Protein AF-A0A1D2AJD5-F1 (afdb_monomer)

Mean predicted aligned error: 10.33 Å

InterPro domains:
  IPR002970 Tick histamine-binding protein [PF02098] (37-107)
  IPR012674 Calycin [G3DSA:2.40.128.20] (4-110)
  IPR012674 Calycin 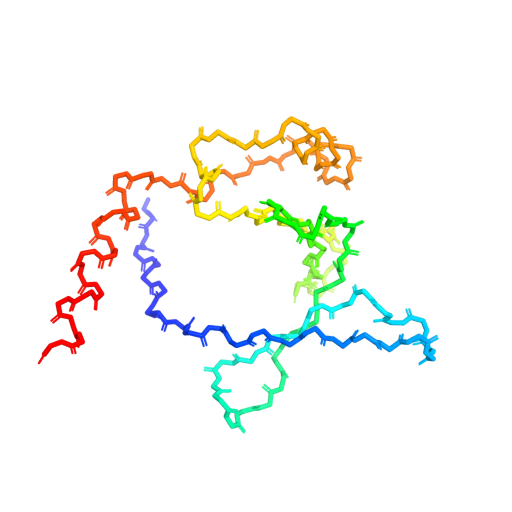[SSF50814] (29-107)

Solvent-accessible surface area (backbone atoms only — not comparable to full-atom values): 7513 Å² total; per-residue (Å²): 136,85,77,82,81,76,78,74,83,68,62,69,45,74,46,77,48,86,36,90,78,71,100,50,50,48,34,40,33,32,15,73,41,99,86,52,67,79,71,48,71,29,44,51,77,43,64,77,85,72,55,38,38,31,32,38,39,70,57,88,59,96,79,74,65,79,59,44,66,45,83,48,63,34,82,96,25,73,92,60,64,58,66,69,58,52,53,52,44,52,73,75,56,52,91,80,79,82,84,81,84,46,70,75,59,51,57,52,51,53,55,50,54,58,64,75,74,111

pLDDT: mean 73.89, std 19.07, range [30.66, 94.69]

Structure (mmCIF, N/CA/C/O backbone):
data_AF-A0A1D2AJD5-F1
#
_entry.id   AF-A0A1D2AJD5-F1
#
loop_
_atom_site.group_PDB
_atom_site.id
_atom_site.type_symbol
_atom_site.label_atom_id
_atom_site.label_alt_id
_atom_site.label_comp_id
_atom_site.label_asym_id
_atom_site.label_entity_id
_atom_site.label_seq_id
_atom_site.pdbx_PDB_ins_code
_atom_site.Cartn_x
_atom_site.Cartn_y
_atom_site.Cartn_z
_atom_site.occupancy
_atom_site.B_iso_or_equiv
_atom_site.auth_seq_id
_atom_site.auth_comp_id
_atom_site.auth_asym_id
_atom_site.auth_atom_id
_atom_site.pdbx_PDB_model_num
ATOM 1 N N . ASP A 1 1 ? 7.959 24.068 9.491 1.00 30.66 1 ASP A N 1
ATOM 2 C CA . ASP A 1 1 ? 7.030 24.559 8.462 1.00 30.66 1 ASP A CA 1
ATOM 3 C C . ASP A 1 1 ? 6.749 23.487 7.430 1.00 30.66 1 ASP A C 1
ATOM 5 O O . ASP A 1 1 ? 7.424 23.401 6.416 1.00 30.66 1 ASP A O 1
ATOM 9 N N . SER A 1 2 ? 5.783 22.617 7.714 1.00 31.61 2 SER A N 1
ATOM 10 C CA . SER A 1 2 ? 5.277 21.620 6.769 1.00 31.61 2 SER A CA 1
ATOM 11 C C . SER A 1 2 ? 4.100 22.233 6.013 1.00 31.61 2 SER A C 1
ATOM 13 O O . SER A 1 2 ? 2.942 22.153 6.424 1.00 31.61 2 SER A O 1
ATOM 15 N N . GLN A 1 3 ? 4.428 22.935 4.932 1.00 34.59 3 GLN A N 1
ATOM 16 C CA . GLN A 1 3 ? 3.466 23.459 3.972 1.00 34.59 3 GLN A CA 1
ATOM 17 C C . GLN A 1 3 ? 2.642 22.299 3.395 1.00 34.59 3 GLN A C 1
ATOM 19 O O . GLN A 1 3 ? 3.158 21.493 2.636 1.00 34.59 3 GLN A O 1
ATOM 24 N N . HIS A 1 4 ? 1.383 22.200 3.825 1.00 35.25 4 HIS A N 1
ATOM 25 C CA . HIS A 1 4 ? 0.204 21.807 3.047 1.00 35.25 4 HIS A CA 1
ATOM 26 C C . HIS A 1 4 ? 0.496 21.061 1.727 1.00 35.25 4 HIS A C 1
ATOM 28 O O . HIS A 1 4 ? 0.283 21.601 0.644 1.00 35.25 4 HIS A O 1
ATOM 34 N N . HIS A 1 5 ? 0.929 19.803 1.804 1.00 33.44 5 HIS A N 1
ATOM 35 C CA . HIS A 1 5 ? 0.721 18.862 0.707 1.00 33.44 5 HIS A CA 1
ATOM 36 C C . HIS A 1 5 ? -0.708 18.341 0.825 1.00 33.44 5 HIS A C 1
ATOM 38 O O . HIS A 1 5 ? -0.977 17.346 1.489 1.00 33.44 5 HIS A O 1
ATOM 44 N N . ILE A 1 6 ? -1.635 19.102 0.248 1.00 32.75 6 ILE A N 1
ATOM 45 C CA . ILE A 1 6 ? -2.943 18.587 -0.138 1.00 32.75 6 ILE A CA 1
ATOM 46 C C . ILE A 1 6 ? -2.682 17.852 -1.454 1.00 32.75 6 ILE A C 1
ATOM 48 O O . ILE A 1 6 ? -2.522 18.494 -2.490 1.00 32.75 6 ILE A O 1
ATOM 52 N N . GLU A 1 7 ? -2.562 16.525 -1.416 1.00 38.38 7 GLU A N 1
ATOM 53 C CA . GLU A 1 7 ? -2.743 15.730 -2.631 1.00 38.38 7 GLU A CA 1
ATOM 54 C C . GLU A 1 7 ? -4.236 15.797 -2.963 1.00 38.38 7 GLU A C 1
ATOM 56 O O . GLU A 1 7 ? -5.048 15.065 -2.401 1.00 38.38 7 GLU A O 1
ATOM 61 N N . GLU A 1 8 ? -4.625 16.750 -3.816 1.00 37.56 8 GLU A N 1
ATOM 62 C CA . GLU A 1 8 ? -5.957 16.749 -4.421 1.00 37.56 8 GLU A CA 1
ATOM 63 C C . GLU A 1 8 ? -6.181 15.367 -5.037 1.00 37.56 8 GLU A C 1
ATOM 65 O O . GLU A 1 8 ? -5.380 14.924 -5.861 1.00 37.56 8 GLU A O 1
ATOM 70 N N . GLY A 1 9 ? -7.220 14.673 -4.562 1.00 40.75 9 GLY A N 1
ATOM 71 C CA . GLY A 1 9 ? -7.437 13.238 -4.731 1.00 40.75 9 GLY A CA 1
ATOM 72 C C . GLY A 1 9 ? -7.255 12.742 -6.162 1.00 40.75 9 GLY A C 1
ATOM 73 O O . GLY A 1 9 ? -8.205 12.649 -6.940 1.00 40.75 9 GLY A O 1
ATOM 74 N N . LEU A 1 10 ? -6.027 12.355 -6.497 1.00 49.69 10 LEU A N 1
ATOM 75 C CA . LEU A 1 10 ? -5.732 11.578 -7.682 1.00 49.69 10 LEU A CA 1
ATOM 76 C C . LEU A 1 10 ? -6.330 10.197 -7.444 1.00 49.69 10 LEU A C 1
ATOM 78 O O . LEU A 1 10 ? -5.769 9.368 -6.730 1.00 49.69 10 LEU A O 1
ATOM 82 N N . VAL A 1 11 ? -7.489 9.936 -8.049 1.00 55.50 11 VAL A N 1
ATOM 83 C CA . VAL A 1 11 ? -8.004 8.572 -8.160 1.00 55.50 11 VAL A CA 1
ATOM 84 C C . VAL A 1 11 ? -7.005 7.784 -9.007 1.00 55.50 11 VAL A C 1
ATOM 86 O O . VAL A 1 11 ? -7.024 7.833 -10.237 1.00 55.50 11 VAL A O 1
ATOM 89 N N . GLY A 1 12 ? -6.097 7.079 -8.336 1.00 61.91 12 GLY A N 1
ATOM 90 C CA . GLY A 1 12 ? -5.170 6.154 -8.964 1.00 61.91 12 GLY A CA 1
ATOM 91 C C . GLY A 1 12 ? -5.924 4.921 -9.446 1.00 61.91 12 GLY A C 1
ATOM 92 O O . GLY A 1 12 ? -6.542 4.206 -8.659 1.00 61.91 12 GLY A O 1
ATOM 93 N N . TYR A 1 13 ? -5.881 4.650 -10.747 1.00 64.75 13 TYR A N 1
ATOM 94 C CA . TYR A 1 13 ? -6.416 3.408 -11.297 1.00 64.75 13 TYR A CA 1
ATOM 95 C C . TYR A 1 13 ? -5.303 2.373 -11.355 1.00 64.75 13 TYR A C 1
ATOM 97 O O . TYR A 1 13 ? -4.294 2.582 -12.029 1.00 64.75 13 TYR A O 1
ATOM 105 N N . PHE A 1 14 ? -5.518 1.240 -10.697 1.00 69.19 14 PHE A N 1
ATOM 106 C CA . PHE A 1 14 ? -4.572 0.133 -10.665 1.00 69.19 14 PHE A CA 1
ATOM 107 C C . PHE A 1 14 ? -5.010 -0.962 -11.635 1.00 69.19 14 PHE A C 1
ATOM 109 O O . PHE A 1 14 ? -6.189 -1.317 -11.700 1.00 69.19 14 PHE A O 1
ATOM 116 N N . LYS A 1 15 ? -4.059 -1.537 -12.373 1.00 67.62 15 LYS A N 1
ATOM 117 C CA . LYS A 1 15 ? -4.269 -2.793 -13.097 1.00 67.62 15 LYS A CA 1
ATOM 118 C C . LYS A 1 15 ? -3.179 -3.785 -12.738 1.00 67.62 15 LYS A C 1
ATOM 120 O O . LYS A 1 15 ? -1.990 -3.490 -12.844 1.00 67.62 15 LYS A O 1
ATOM 125 N N . VAL A 1 16 ? -3.623 -4.972 -12.340 1.00 62.56 16 VAL A N 1
ATOM 126 C CA . VAL A 1 16 ? -2.780 -6.152 -12.164 1.00 62.56 16 VAL A CA 1
ATOM 127 C C . VAL A 1 16 ? -2.710 -6.857 -13.515 1.00 62.56 16 VAL A C 1
ATOM 129 O O . VAL A 1 16 ? -3.750 -7.212 -14.076 1.00 62.56 16 VAL A O 1
ATOM 132 N N . TYR A 1 17 ? -1.510 -7.069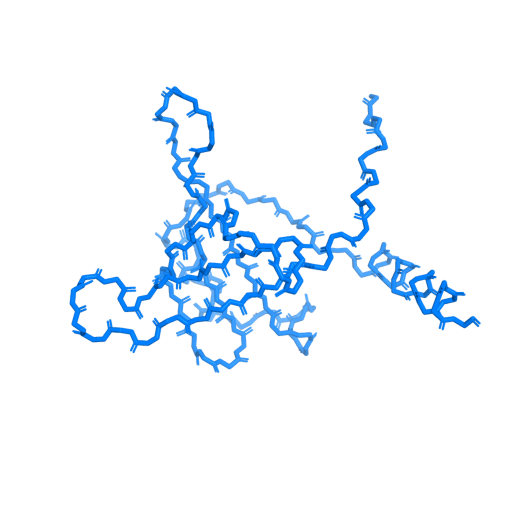 -14.048 1.00 59.09 17 TYR A N 1
ATOM 133 C CA . TYR A 1 17 ? -1.324 -7.983 -15.174 1.00 59.09 17 TYR A CA 1
ATOM 134 C C . TYR A 1 17 ? -0.907 -9.344 -14.625 1.00 59.09 17 TYR A C 1
ATOM 136 O O . TYR A 1 17 ? 0.173 -9.486 -14.063 1.00 59.09 17 TYR A O 1
ATOM 144 N N . ASN A 1 18 ? -1.764 -10.350 -14.793 1.00 49.34 18 ASN A N 1
ATOM 145 C CA . ASN A 1 18 ? -1.414 -11.741 -14.517 1.00 49.34 18 ASN A CA 1
ATOM 146 C C . ASN A 1 18 ? -0.729 -12.329 -15.760 1.00 49.34 18 ASN A C 1
ATOM 148 O O . ASN A 1 18 ? -1.340 -13.100 -16.496 1.00 49.34 18 ASN A O 1
ATOM 152 N N . ASN A 1 19 ? 0.482 -11.861 -16.076 1.00 50.38 19 ASN A N 1
ATOM 153 C CA . ASN A 1 19 ? 1.219 -12.350 -17.239 1.00 50.38 19 ASN A CA 1
ATOM 154 C C . ASN A 1 19 ? 2.234 -13.406 -16.789 1.00 50.38 19 ASN A C 1
ATOM 156 O O . ASN A 1 19 ? 3.279 -13.085 -16.226 1.00 50.38 19 ASN A O 1
ATOM 160 N N . THR A 1 20 ? 1.913 -14.680 -17.020 1.00 47.47 20 THR A N 1
ATOM 161 C CA . THR A 1 20 ? 2.821 -15.817 -16.787 1.00 47.47 20 THR A CA 1
ATOM 162 C C . THR A 1 20 ? 3.896 -15.951 -17.868 1.00 47.47 20 THR A C 1
ATOM 164 O O . THR A 1 20 ? 4.852 -16.701 -17.690 1.00 47.47 20 THR A O 1
ATOM 167 N N . GLU A 1 21 ? 3.785 -15.210 -18.971 1.00 45.78 21 GLU A N 1
ATOM 168 C CA . GLU A 1 21 ? 4.777 -15.187 -20.044 1.00 45.78 21 GLU A CA 1
ATOM 169 C C . GLU A 1 21 ? 5.591 -13.888 -19.976 1.00 45.78 21 GLU A C 1
ATOM 171 O O . GLU A 1 21 ? 5.111 -12.805 -20.304 1.00 45.78 21 GLU A O 1
ATOM 176 N N . GLY A 1 22 ? 6.840 -14.006 -19.516 1.00 43.22 22 GLY A N 1
ATOM 177 C CA . GLY A 1 22 ? 7.822 -12.919 -19.523 1.00 43.22 22 GLY A CA 1
ATOM 178 C C . GLY A 1 22 ? 7.955 -12.175 -18.194 1.00 43.22 22 GLY A C 1
ATOM 179 O O . GLY A 1 22 ? 7.554 -11.022 -18.095 1.00 43.22 22 GLY A O 1
ATOM 180 N N . GLY A 1 23 ? 8.531 -12.829 -17.177 1.00 45.72 23 GLY A N 1
ATOM 181 C CA . GLY A 1 23 ? 9.244 -12.227 -16.029 1.00 45.72 23 GLY A CA 1
ATOM 182 C C . GLY A 1 23 ? 8.547 -11.169 -15.149 1.00 45.72 23 GLY A C 1
ATOM 183 O O . GLY A 1 23 ? 9.167 -10.695 -14.204 1.00 45.72 23 GLY A O 1
ATOM 184 N N . SER A 1 24 ? 7.296 -10.794 -15.428 1.00 53.66 24 SER A N 1
ATOM 185 C CA . SER A 1 24 ? 6.618 -9.585 -14.924 1.00 53.66 24 SER A CA 1
ATOM 186 C C . SER A 1 24 ? 5.269 -9.865 -14.247 1.00 53.66 24 SER A C 1
ATOM 188 O O . SER A 1 24 ? 4.501 -8.942 -13.983 1.00 53.66 24 SER A O 1
ATOM 190 N N . GLY A 1 25 ? 4.979 -11.128 -13.911 1.00 56.59 25 GLY A N 1
ATOM 191 C CA . GLY A 1 25 ? 3.686 -11.588 -13.373 1.00 56.59 25 GLY A CA 1
ATOM 192 C C . GLY A 1 25 ? 3.255 -11.013 -12.014 1.00 56.59 25 GLY A C 1
ATOM 193 O O . GLY A 1 25 ? 2.210 -11.393 -11.497 1.00 56.59 25 GLY A O 1
ATOM 194 N N . HIS A 1 26 ? 4.023 -10.091 -11.433 1.00 75.56 26 HIS A N 1
ATOM 195 C CA . HIS A 1 26 ? 3.787 -9.512 -10.112 1.00 75.56 26 HIS A CA 1
ATOM 196 C C . HIS A 1 26 ? 4.085 -8.005 -10.118 1.00 75.56 26 HIS A C 1
ATOM 198 O O . HIS A 1 26 ? 4.888 -7.518 -9.331 1.00 75.56 26 HIS A O 1
ATOM 204 N N . THR A 1 27 ? 3.499 -7.240 -11.042 1.00 80.81 27 THR A N 1
ATOM 205 C CA . THR A 1 27 ? 3.655 -5.774 -11.090 1.00 80.81 27 THR A CA 1
ATOM 206 C C . THR A 1 27 ? 2.297 -5.082 -11.157 1.00 80.81 27 THR A C 1
ATOM 208 O O . THR A 1 27 ? 1.449 -5.424 -11.985 1.00 80.81 27 THR A O 1
ATOM 211 N N . LEU A 1 28 ? 2.091 -4.100 -10.278 1.00 81.50 28 LEU A N 1
ATOM 212 C CA . LEU A 1 28 ? 0.958 -3.182 -10.335 1.00 81.50 28 LEU A CA 1
ATOM 213 C C . LEU A 1 28 ? 1.312 -1.986 -11.205 1.00 81.50 28 LEU A C 1
ATOM 215 O O . LEU A 1 28 ? 2.345 -1.356 -11.002 1.00 81.50 28 LEU A O 1
ATOM 219 N N . TYR A 1 29 ? 0.427 -1.638 -12.131 1.00 80.56 29 TYR A N 1
ATOM 220 C CA . TYR A 1 29 ? 0.566 -0.423 -12.925 1.00 80.56 29 TYR A CA 1
ATOM 221 C C . TYR A 1 29 ? -0.494 0.584 -12.513 1.00 80.56 29 TYR A C 1
ATOM 223 O O . TYR A 1 29 ? -1.666 0.220 -12.373 1.00 80.56 29 TYR A O 1
ATOM 231 N N . THR A 1 30 ? -0.088 1.839 -12.343 1.00 77.81 30 THR A N 1
ATOM 232 C CA . THR A 1 30 ? -0.990 2.943 -12.001 1.00 77.81 30 THR A CA 1
ATOM 233 C C . THR A 1 30 ? -1.200 3.866 -13.183 1.00 77.81 30 THR A C 1
ATOM 235 O O . THR A 1 30 ? -0.332 3.999 -14.043 1.00 77.81 30 THR A O 1
ATOM 238 N N . LYS A 1 31 ? -2.351 4.527 -13.227 1.00 73.44 31 LYS A N 1
ATOM 239 C CA . LYS A 1 31 ? -2.605 5.680 -14.094 1.00 73.44 31 LYS A CA 1
ATOM 240 C C . LYS A 1 31 ? -3.466 6.698 -13.355 1.00 73.44 31 LYS A C 1
ATOM 242 O O . LYS A 1 31 ? -4.300 6.315 -12.535 1.00 73.44 31 LYS A O 1
ATOM 247 N N . SER A 1 32 ? -3.281 7.974 -13.668 1.00 67.31 32 SER A N 1
ATOM 248 C CA . SER A 1 32 ? -4.009 9.092 -13.051 1.00 67.31 32 SER A CA 1
ATOM 249 C C . SER A 1 32 ? -5.411 9.327 -13.629 1.00 67.31 32 SER A C 1
ATOM 251 O O . SER A 1 32 ? -6.178 10.113 -13.081 1.00 67.31 32 SER A O 1
ATOM 253 N N . SER A 1 33 ? -5.783 8.658 -14.727 1.00 68.31 33 SER A N 1
ATOM 254 C CA . SER A 1 33 ? -7.125 8.755 -15.318 1.00 68.31 33 SER A CA 1
ATOM 255 C C . SER A 1 33 ? -7.557 7.455 -16.005 1.00 68.31 33 SER A C 1
ATOM 257 O O . SER A 1 33 ? -6.726 6.629 -16.383 1.00 68.31 33 SER A O 1
ATOM 259 N N . LYS A 1 34 ? -8.870 7.246 -16.200 1.00 67.69 34 LYS A N 1
ATOM 260 C CA . LYS A 1 34 ? -9.400 6.025 -16.849 1.00 67.69 34 LYS A CA 1
ATOM 261 C C . LYS A 1 34 ? -8.874 5.821 -18.268 1.00 67.69 34 LYS A C 1
ATOM 263 O O . LYS A 1 34 ? -8.707 4.676 -1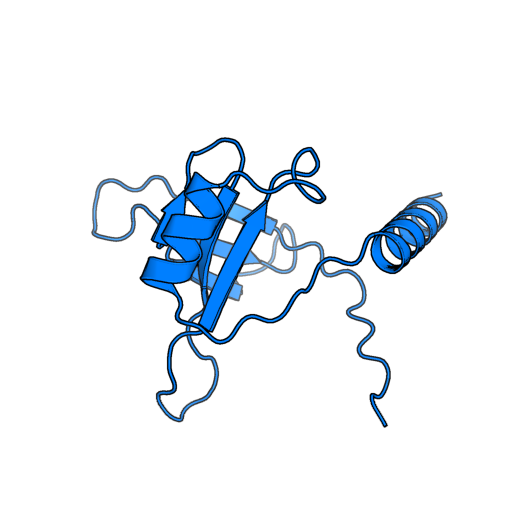8.682 1.00 67.69 34 LYS A O 1
ATOM 268 N N . GLU A 1 35 ? -8.586 6.895 -18.983 1.00 76.56 35 GLU A N 1
ATOM 269 C CA . GLU A 1 35 ? -8.181 6.868 -20.395 1.00 76.56 35 GLU A CA 1
ATOM 270 C C . GLU A 1 35 ? -6.713 7.278 -20.594 1.00 76.56 35 GLU A C 1
ATOM 272 O O . GLU A 1 35 ? -6.205 7.243 -21.710 1.00 76.56 35 GLU A O 1
ATOM 277 N N . GLY A 1 36 ? -6.013 7.643 -19.514 1.00 70.25 36 GLY A N 1
ATOM 278 C CA . GLY A 1 36 ? -4.633 8.116 -19.553 1.00 70.25 36 GLY A CA 1
ATOM 279 C C . GLY A 1 36 ? -3.582 7.005 -19.661 1.00 70.25 36 GLY A C 1
ATOM 280 O O . GLY A 1 36 ? -3.883 5.823 -19.446 1.00 70.25 36 GLY A O 1
ATOM 281 N N . PRO A 1 37 ? -2.328 7.381 -19.976 1.00 74.00 37 PRO A N 1
ATOM 282 C CA . PRO A 1 37 ? -1.210 6.447 -20.044 1.00 74.00 37 PRO A CA 1
ATOM 283 C C . PRO A 1 37 ? -0.842 5.900 -18.656 1.00 74.00 37 PRO A C 1
ATOM 285 O O . PRO A 1 37 ? -1.046 6.561 -17.636 1.00 74.00 37 PRO A O 1
ATOM 288 N N . TRP A 1 38 ? -0.256 4.699 -18.620 1.00 72.62 38 TRP A N 1
ATOM 289 C CA . TRP A 1 38 ? 0.324 4.139 -17.395 1.00 72.62 38 TRP A CA 1
ATOM 290 C C . TRP A 1 38 ? 1.457 5.037 -16.896 1.00 72.62 38 TRP A C 1
ATOM 292 O O . TRP A 1 38 ? 2.357 5.390 -17.654 1.00 72.62 38 TRP A O 1
ATOM 302 N N . SER A 1 39 ? 1.374 5.424 -15.629 1.00 69.81 39 SER A N 1
ATOM 303 C CA . SER A 1 39 ? 2.219 6.434 -14.999 1.00 69.81 39 SER A CA 1
ATOM 304 C C . SER A 1 39 ? 3.372 5.815 -14.208 1.00 69.81 39 SER A C 1
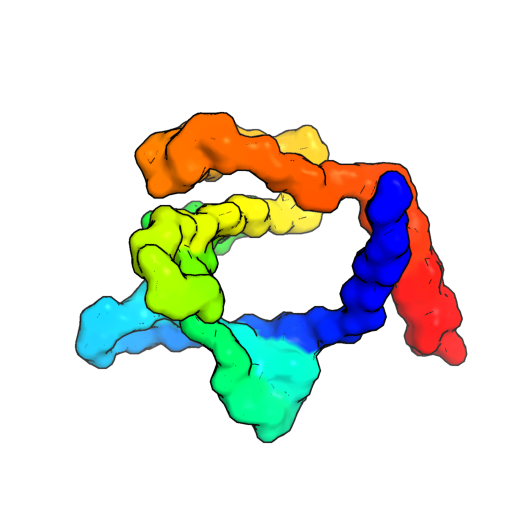ATOM 306 O O . SER A 1 39 ? 4.461 6.376 -14.202 1.00 69.81 39 SER A O 1
ATOM 308 N N . ALA A 1 40 ? 3.164 4.659 -13.571 1.00 76.00 40 ALA A N 1
ATOM 309 C CA . ALA A 1 40 ? 4.209 3.976 -12.811 1.00 76.00 40 ALA A CA 1
ATOM 310 C C . ALA A 1 40 ? 3.984 2.459 -12.736 1.00 76.00 40 ALA A C 1
ATOM 312 O O . ALA A 1 40 ? 2.857 1.974 -12.870 1.00 76.00 40 ALA A O 1
ATOM 313 N N . ALA A 1 41 ? 5.079 1.726 -12.526 1.00 80.56 41 ALA A N 1
ATOM 314 C CA . ALA A 1 41 ? 5.115 0.281 -12.344 1.00 80.56 41 ALA A CA 1
ATOM 315 C C . ALA A 1 41 ? 5.683 -0.045 -10.954 1.00 80.56 41 ALA A C 1
ATOM 317 O O . ALA A 1 41 ? 6.792 0.368 -10.624 1.00 80.56 41 ALA A O 1
ATOM 318 N N . TYR A 1 42 ? 4.929 -0.801 -10.161 1.00 84.00 42 TYR A N 1
ATOM 319 C CA . TYR A 1 42 ? 5.257 -1.165 -8.785 1.00 84.00 42 TYR A CA 1
ATOM 320 C C . TYR A 1 42 ? 5.386 -2.684 -8.673 1.00 84.00 42 TYR A C 1
ATOM 322 O O . TYR A 1 42 ? 4.370 -3.391 -8.694 1.00 84.00 42 TYR A O 1
ATOM 330 N N . PRO A 1 43 ? 6.611 -3.222 -8.577 1.00 86.00 43 PRO A N 1
ATOM 331 C CA . PRO A 1 43 ? 6.806 -4.639 -8.318 1.00 86.00 43 PRO A CA 1
ATOM 332 C C . PRO A 1 43 ? 6.170 -5.046 -6.985 1.00 86.00 43 PRO A C 1
ATOM 334 O O . PRO A 1 43 ? 6.417 -4.434 -5.946 1.00 86.00 43 PRO A O 1
ATOM 337 N N . VAL A 1 44 ? 5.366 -6.102 -7.007 1.00 87.69 44 VAL A N 1
ATOM 338 C CA . VAL A 1 44 ? 4.776 -6.716 -5.820 1.00 87.69 44 VAL A CA 1
ATOM 339 C C . VAL A 1 44 ? 5.829 -7.613 -5.185 1.00 87.69 44 VAL A C 1
ATOM 341 O O . VAL A 1 44 ? 6.244 -8.612 -5.769 1.00 87.69 44 VAL A O 1
ATOM 344 N N . ALA A 1 45 ? 6.263 -7.252 -3.982 1.00 89.06 45 ALA A N 1
ATOM 345 C CA . ALA A 1 45 ? 7.185 -8.059 -3.196 1.00 89.06 45 ALA A CA 1
ATOM 346 C C . ALA A 1 45 ? 6.455 -9.201 -2.473 1.00 89.06 45 ALA A C 1
ATOM 348 O O . ALA A 1 45 ? 6.998 -10.293 -2.334 1.00 89.06 45 ALA A O 1
ATOM 349 N N . PHE A 1 46 ? 5.221 -8.949 -2.023 1.00 91.19 46 PHE A N 1
ATOM 350 C CA . PHE A 1 46 ? 4.371 -9.938 -1.366 1.00 91.19 46 PHE A CA 1
ATOM 351 C C . PHE A 1 46 ? 2.899 -9.515 -1.411 1.00 91.19 46 PHE A C 1
ATOM 353 O O . PHE A 1 46 ? 2.585 -8.328 -1.355 1.00 91.19 46 PHE A O 1
ATOM 360 N N . SER A 1 47 ? 1.988 -10.482 -1.458 1.00 91.06 47 SER A N 1
ATOM 361 C CA . SER A 1 47 ? 0.577 -10.281 -1.133 1.00 91.06 47 SER A CA 1
ATOM 362 C C . SER A 1 47 ? -0.003 -11.582 -0.596 1.00 91.06 47 SER A C 1
ATOM 364 O O . SER A 1 47 ? 0.343 -12.663 -1.073 1.00 91.06 47 SER A O 1
ATOM 366 N N . ASP A 1 48 ? -0.915 -11.472 0.365 1.00 89.81 48 ASP A N 1
ATOM 367 C CA . ASP A 1 48 ? -1.760 -12.589 0.795 1.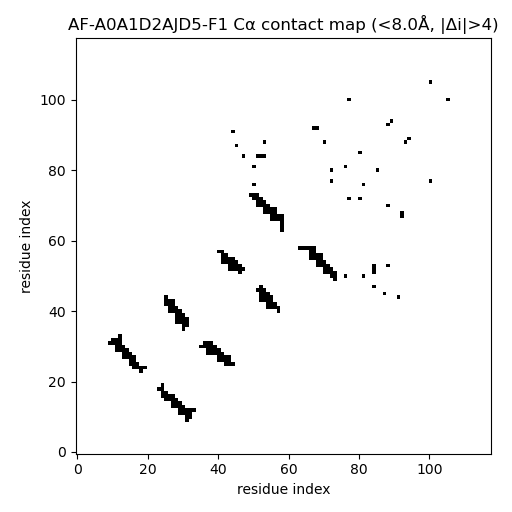00 89.81 48 ASP A CA 1
ATOM 368 C C . ASP A 1 48 ? -3.061 -12.685 -0.029 1.00 89.81 48 ASP A C 1
ATOM 370 O O . ASP A 1 48 ? -3.928 -13.504 0.272 1.00 89.81 48 ASP A O 1
ATOM 374 N N . TYR A 1 49 ? -3.205 -11.830 -1.051 1.00 87.19 49 TYR A N 1
ATOM 375 C CA . TYR A 1 49 ? -4.369 -11.695 -1.929 1.00 87.19 49 TYR A CA 1
ATOM 376 C C . TYR A 1 49 ? -5.688 -11.378 -1.211 1.00 87.19 49 TYR A C 1
ATOM 378 O O . TYR A 1 49 ? -6.760 -11.523 -1.803 1.00 87.19 49 TYR A O 1
ATOM 386 N N . LYS A 1 50 ? -5.632 -10.948 0.054 1.00 88.81 50 LYS A N 1
ATOM 387 C CA . LYS A 1 50 ? -6.825 -10.721 0.873 1.00 88.81 50 LYS A CA 1
ATOM 388 C C . LYS A 1 50 ? -6.727 -9.468 1.729 1.00 88.81 50 LYS A C 1
ATOM 390 O O . LYS A 1 50 ? -7.613 -8.623 1.655 1.00 88.81 50 LYS A O 1
ATOM 395 N N . SER A 1 51 ? -5.701 -9.374 2.564 1.00 91.00 51 SER A N 1
ATOM 396 C CA . SER A 1 51 ? -5.585 -8.346 3.594 1.00 91.00 51 SER A CA 1
ATOM 397 C C . SER A 1 51 ? -4.465 -7.346 3.342 1.00 91.00 51 SER A C 1
ATOM 399 O O . SER A 1 51 ? -4.567 -6.223 3.835 1.00 91.00 51 SER A O 1
ATOM 401 N N . CYS A 1 52 ? -3.432 -7.699 2.567 1.00 93.56 52 CYS A N 1
ATOM 402 C CA . CYS A 1 52 ? -2.316 -6.794 2.310 1.00 93.56 52 CYS A CA 1
ATOM 403 C C . CYS A 1 52 ? -1.583 -7.018 0.978 1.00 93.56 52 CYS A C 1
ATOM 405 O O . CYS A 1 52 ? -1.594 -8.097 0.374 1.00 93.56 52 CYS A O 1
ATOM 407 N N . VAL A 1 53 ? -0.870 -5.977 0.548 1.00 92.62 53 VAL A N 1
ATOM 408 C CA . VAL A 1 53 ? 0.139 -6.037 -0.513 1.00 92.62 53 VAL A CA 1
ATOM 409 C C . VAL A 1 53 ? 1.349 -5.187 -0.129 1.00 92.62 53 VAL A C 1
ATOM 411 O O . VAL A 1 53 ? 1.208 -4.076 0.379 1.00 92.62 53 VAL A O 1
ATOM 414 N N . ILE A 1 54 ? 2.543 -5.722 -0.373 1.00 92.12 54 ILE A N 1
ATOM 415 C CA . ILE A 1 54 ? 3.820 -5.035 -0.203 1.00 92.12 54 ILE A CA 1
ATOM 416 C C . ILE A 1 54 ? 4.374 -4.730 -1.588 1.00 92.12 54 ILE A C 1
ATOM 418 O O . ILE A 1 54 ? 4.591 -5.636 -2.398 1.00 92.12 54 ILE A O 1
ATOM 422 N N . LEU A 1 55 ? 4.614 -3.451 -1.850 1.00 90.38 55 LEU A N 1
ATOM 423 C CA . LEU A 1 55 ? 5.117 -2.942 -3.118 1.00 90.38 55 LEU A CA 1
ATOM 424 C C . LEU A 1 55 ? 6.537 -2.423 -2.952 1.00 90.38 55 LEU A C 1
ATOM 426 O O . LEU A 1 55 ? 6.849 -1.751 -1.969 1.00 90.38 55 LEU A O 1
ATOM 430 N N . ARG A 1 56 ? 7.378 -2.688 -3.950 1.00 87.31 56 ARG A N 1
ATOM 431 C CA . ARG A 1 56 ? 8.599 -1.920 -4.180 1.00 87.31 56 ARG A CA 1
ATOM 432 C C . ARG A 1 56 ? 8.207 -0.659 -4.936 1.00 87.31 56 ARG A C 1
ATOM 434 O O . ARG A 1 56 ? 7.578 -0.731 -5.992 1.00 87.31 56 ARG A O 1
ATOM 441 N N . VAL A 1 57 ? 8.579 0.484 -4.390 1.00 84.00 57 VAL A N 1
ATOM 442 C CA . VAL A 1 57 ? 8.476 1.776 -5.052 1.00 84.00 57 VAL A CA 1
ATOM 443 C C . VAL A 1 57 ? 9.846 2.047 -5.661 1.00 84.00 57 VAL A C 1
ATOM 445 O O . VAL A 1 57 ? 10.805 2.236 -4.908 1.00 84.00 57 VAL A O 1
ATOM 448 N N . PRO A 1 58 ? 9.981 1.979 -6.997 1.00 74.19 58 PRO A N 1
ATOM 449 C CA . PRO A 1 58 ? 11.236 2.341 -7.629 1.00 74.19 58 PRO A CA 1
ATOM 450 C C . PRO A 1 58 ? 11.561 3.790 -7.276 1.00 74.19 58 PRO A C 1
ATOM 452 O O . PRO A 1 58 ? 10.673 4.645 -7.275 1.00 74.19 58 PRO A O 1
ATOM 455 N N . ASP A 1 59 ? 12.820 4.039 -6.938 1.00 64.31 59 ASP A N 1
ATOM 456 C CA . ASP A 1 59 ? 13.277 5.389 -6.644 1.00 64.31 59 ASP A CA 1
ATOM 457 C C . ASP A 1 59 ? 13.124 6.255 -7.908 1.00 64.31 59 ASP A C 1
ATOM 459 O O . ASP A 1 59 ? 13.590 5.883 -8.989 1.00 64.31 59 ASP A O 1
ATOM 463 N N . PHE A 1 60 ? 12.408 7.376 -7.798 1.00 53.31 60 PHE A N 1
ATOM 464 C CA . PHE A 1 60 ? 12.280 8.341 -8.897 1.00 53.31 60 PHE A CA 1
ATOM 465 C C . PHE A 1 60 ? 13.458 9.322 -8.918 1.00 53.31 60 PHE A C 1
ATOM 467 O O . PHE A 1 60 ? 13.606 10.081 -9.881 1.00 53.31 60 PHE A O 1
ATOM 474 N N . GLU A 1 61 ? 14.309 9.312 -7.886 1.00 44.31 61 GLU A N 1
ATOM 475 C CA . GLU A 1 61 ? 15.521 10.116 -7.872 1.00 44.31 61 GLU A CA 1
ATOM 476 C C . GLU A 1 61 ? 16.642 9.451 -8.684 1.00 44.31 61 GLU A C 1
ATOM 478 O O . GLU A 1 61 ? 16.951 8.267 -8.560 1.00 44.31 61 GLU A O 1
ATOM 483 N N . GLN A 1 62 ? 17.288 10.245 -9.543 1.00 43.62 62 GLN A N 1
ATOM 484 C CA . GLN A 1 62 ? 18.315 9.808 -10.503 1.00 43.62 62 GLN A CA 1
ATOM 485 C C . GLN A 1 62 ? 19.611 9.272 -9.851 1.00 43.62 62 GLN A C 1
ATOM 487 O O . GLN A 1 62 ? 20.561 8.934 -10.555 1.00 43.62 62 GLN A O 1
ATOM 492 N N . SER A 1 63 ? 19.685 9.223 -8.520 1.00 45.38 63 SER A N 1
ATOM 493 C CA . SER A 1 63 ? 20.898 9.000 -7.726 1.00 45.38 63 SER A CA 1
ATOM 494 C C . SER A 1 63 ? 21.095 7.555 -7.244 1.00 45.38 63 SER A C 1
ATOM 496 O O . SER A 1 63 ? 22.104 7.275 -6.598 1.00 45.38 63 SER A O 1
ATOM 498 N N . GLY A 1 64 ? 20.204 6.619 -7.595 1.00 44.00 64 GLY A N 1
ATOM 499 C CA . GLY A 1 64 ? 20.387 5.196 -7.282 1.00 44.00 64 GLY A CA 1
ATOM 500 C C . GLY A 1 64 ? 20.218 4.861 -5.797 1.00 44.00 64 GLY A C 1
ATOM 501 O O . GLY A 1 64 ? 20.931 3.996 -5.281 1.00 44.00 64 GLY A O 1
ATOM 502 N N . GLY A 1 65 ? 19.307 5.559 -5.111 1.00 52.53 65 GLY A N 1
ATOM 503 C CA . GLY A 1 65 ? 18.937 5.274 -3.728 1.00 52.53 65 GLY A CA 1
ATOM 504 C C . GLY A 1 65 ? 18.264 3.908 -3.552 1.00 52.53 65 GLY A C 1
ATOM 505 O O . GLY A 1 65 ? 17.997 3.167 -4.504 1.00 52.53 65 GLY A O 1
ATOM 506 N N . GLN A 1 66 ? 18.040 3.524 -2.291 1.00 56.56 66 GLN A N 1
ATOM 507 C CA . GLN A 1 66 ? 17.299 2.301 -1.985 1.00 56.56 66 GLN A CA 1
ATOM 508 C C . GLN A 1 66 ? 15.855 2.451 -2.471 1.00 56.56 66 GLN A C 1
ATOM 510 O O . GLN A 1 66 ? 15.176 3.406 -2.107 1.00 56.56 66 GLN A O 1
ATOM 515 N N . ASN A 1 67 ? 15.372 1.474 -3.246 1.00 68.88 67 ASN A N 1
ATOM 516 C CA . ASN A 1 67 ? 13.957 1.394 -3.607 1.00 68.88 67 ASN A CA 1
ATOM 517 C C . ASN A 1 67 ? 13.107 1.459 -2.333 1.00 68.88 67 ASN A C 1
ATOM 519 O O . ASN A 1 67 ? 13.226 0.584 -1.468 1.00 68.88 67 ASN A O 1
ATOM 523 N N . ALA A 1 68 ? 12.243 2.467 -2.242 1.00 81.06 68 ALA A N 1
ATOM 524 C CA . ALA A 1 68 ? 11.297 2.585 -1.150 1.00 81.06 68 ALA A CA 1
ATOM 525 C C . ALA A 1 68 ? 10.306 1.407 -1.166 1.00 81.06 68 ALA A C 1
ATOM 527 O O . ALA A 1 68 ? 10.174 0.654 -2.137 1.00 81.06 68 ALA A O 1
ATOM 528 N N . CYS A 1 69 ? 9.597 1.228 -0.061 1.00 88.38 69 CYS A N 1
ATOM 529 C CA . CYS A 1 69 ? 8.613 0.173 0.107 1.00 88.38 69 CYS A CA 1
ATOM 530 C C . CYS A 1 69 ? 7.291 0.750 0.593 1.00 88.38 69 CYS A C 1
ATOM 53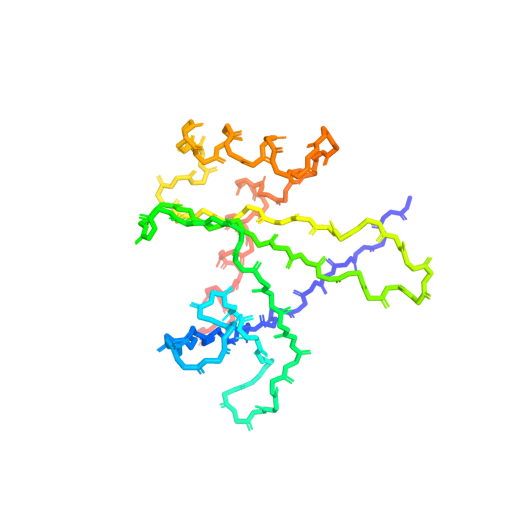2 O O . CYS A 1 69 ? 7.266 1.709 1.360 1.00 88.38 69 CYS A O 1
ATOM 534 N N . GLN A 1 70 ? 6.189 0.116 0.205 1.00 91.88 70 GLN A N 1
ATOM 535 C CA . GLN A 1 70 ? 4.862 0.454 0.708 1.00 91.88 70 GLN A CA 1
ATOM 536 C C . GLN A 1 70 ? 4.115 -0.800 1.137 1.00 91.88 70 GLN A C 1
ATOM 538 O O . GLN A 1 70 ? 4.054 -1.771 0.385 1.00 91.88 70 GLN A O 1
ATOM 543 N N . LEU A 1 71 ? 3.507 -0.744 2.319 1.00 93.56 71 LEU A N 1
ATOM 544 C CA . LEU A 1 71 ? 2.528 -1.715 2.789 1.00 93.56 71 LEU A CA 1
ATOM 545 C C . LEU A 1 71 ? 1.133 -1.110 2.644 1.00 93.56 71 LEU A C 1
ATOM 547 O O . LEU A 1 71 ? 0.808 -0.117 3.291 1.00 93.56 71 LEU A O 1
ATOM 551 N N . TRP A 1 72 ? 0.308 -1.735 1.815 1.00 93.25 72 TRP A N 1
ATOM 552 C CA . TRP A 1 72 ? -1.105 -1.410 1.673 1.00 93.25 72 TRP A CA 1
ATOM 553 C C . TRP A 1 72 ? -1.931 -2.496 2.348 1.00 93.25 72 TRP A C 1
ATOM 555 O O . TRP A 1 72 ? -1.634 -3.684 2.201 1.00 93.25 72 TRP A O 1
ATOM 565 N N . VAL A 1 73 ? -2.976 -2.094 3.065 1.00 93.88 73 VAL A N 1
ATOM 566 C CA . VAL A 1 73 ? -3.862 -3.006 3.795 1.00 93.88 73 VAL A CA 1
ATOM 567 C C . VAL A 1 73 ? -5.316 -2.769 3.411 1.00 93.88 73 VAL A C 1
ATOM 569 O O . VAL A 1 73 ? -5.705 -1.662 3.041 1.00 93.88 73 VAL A O 1
ATOM 572 N N . SER A 1 74 ? -6.133 -3.816 3.496 1.00 91.50 74 SER A N 1
ATOM 573 C CA . SER A 1 74 ? -7.583 -3.701 3.327 1.00 91.50 74 SER A CA 1
ATOM 574 C C . SER A 1 74 ? -8.189 -2.787 4.397 1.00 91.50 74 SER A C 1
ATOM 576 O O . SER A 1 74 ? -7.702 -2.768 5.529 1.00 91.50 74 SER A O 1
ATOM 578 N N . LYS A 1 75 ? -9.305 -2.116 4.079 1.00 89.06 75 LYS A N 1
ATOM 579 C CA . LYS A 1 75 ? -10.011 -1.206 5.001 1.00 89.06 75 LYS A CA 1
ATOM 580 C C . LYS A 1 75 ? -10.280 -1.831 6.379 1.00 89.06 75 LYS A C 1
ATOM 582 O O . LYS A 1 75 ? -10.048 -1.189 7.397 1.00 89.06 75 LYS A O 1
ATOM 587 N N . ASP A 1 76 ? -10.658 -3.108 6.411 1.00 90.06 76 ASP A N 1
ATOM 588 C CA . ASP A 1 76 ? -10.974 -3.856 7.639 1.00 90.06 76 ASP A CA 1
ATOM 589 C C . ASP A 1 76 ? -9.751 -4.150 8.537 1.00 90.06 76 ASP A C 1
ATOM 591 O O . ASP A 1 76 ? -9.886 -4.737 9.610 1.00 90.06 76 ASP A O 1
ATOM 595 N N . GLN A 1 77 ? -8.540 -3.798 8.096 1.00 91.81 77 GLN A N 1
ATOM 596 C CA . GLN A 1 77 ? -7.272 -4.060 8.790 1.00 91.81 77 GLN A CA 1
ATOM 597 C C . GLN A 1 77 ? -6.452 -2.784 9.032 1.00 91.81 77 GLN A C 1
ATOM 599 O O . GLN A 1 77 ? -5.313 -2.877 9.476 1.00 91.81 77 GLN A O 1
ATOM 604 N N . LEU A 1 78 ? -7.012 -1.594 8.780 1.00 89.56 78 LEU A N 1
ATOM 605 C CA . LEU A 1 78 ? -6.306 -0.316 8.965 1.00 89.56 78 LEU A CA 1
ATOM 606 C C . LEU A 1 78 ? -5.830 -0.090 10.410 1.00 89.56 78 LEU A C 1
ATOM 608 O O . LEU A 1 78 ? -4.759 0.467 10.629 1.00 89.56 78 LEU A O 1
ATOM 612 N N . GLU A 1 79 ? -6.609 -0.542 11.395 1.00 88.94 79 GLU A N 1
ATOM 613 C CA . GLU A 1 79 ? -6.275 -0.409 12.823 1.00 88.94 79 GLU A CA 1
ATOM 614 C C . GLU A 1 79 ? -5.558 -1.636 13.397 1.00 88.94 79 GLU A C 1
ATOM 616 O O . GLU A 1 79 ? -4.905 -1.545 14.434 1.00 88.94 79 GLU A O 1
ATOM 621 N N . ASN A 1 80 ? -5.684 -2.788 12.739 1.00 91.31 80 ASN A N 1
ATOM 622 C CA . ASN A 1 80 ? -5.112 -4.046 13.199 1.00 91.31 80 ASN A CA 1
ATOM 623 C C . ASN A 1 80 ? -4.586 -4.833 12.001 1.00 91.31 80 ASN A C 1
ATOM 625 O O . ASN A 1 80 ? -5.282 -5.682 11.442 1.00 91.31 80 ASN A O 1
ATOM 629 N N . VAL A 1 81 ? -3.367 -4.498 11.588 1.00 91.88 81 VAL A N 1
ATOM 630 C CA . VAL A 1 81 ? -2.708 -5.133 10.449 1.00 91.88 81 VAL A CA 1
ATOM 631 C C . VAL A 1 81 ? -2.294 -6.556 10.816 1.00 91.88 81 VAL A C 1
ATOM 633 O O . VAL A 1 81 ? -1.727 -6.800 11.880 1.00 91.88 81 VAL A O 1
ATOM 636 N N . ASN A 1 82 ? -2.534 -7.500 9.905 1.00 92.12 82 ASN A N 1
ATOM 637 C CA . ASN A 1 82 ? -2.128 -8.892 10.065 1.00 92.12 82 ASN A CA 1
ATOM 638 C C . ASN A 1 82 ? -0.618 -9.012 10.364 1.00 92.12 82 ASN A C 1
ATOM 640 O O . ASN A 1 82 ? 0.221 -8.475 9.634 1.00 92.12 82 ASN A O 1
ATOM 644 N N . SER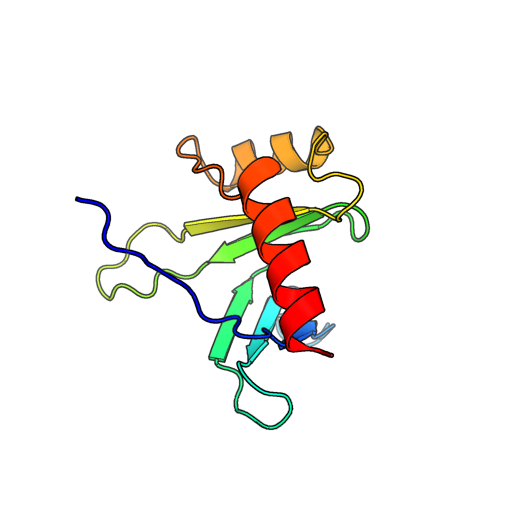 A 1 83 ? -0.266 -9.768 11.407 1.00 93.50 83 SER A N 1
ATOM 645 C CA . SER A 1 83 ? 1.121 -9.950 11.847 1.00 93.50 83 SER A CA 1
ATOM 646 C C . SER A 1 83 ? 2.026 -10.579 10.785 1.00 93.50 83 SER A C 1
ATOM 648 O O . SER A 1 83 ? 3.204 -10.239 10.727 1.00 93.50 83 SER A O 1
ATOM 650 N N . CYS A 1 84 ? 1.499 -11.436 9.904 1.00 93.75 84 CYS A N 1
ATOM 651 C CA . CYS A 1 84 ? 2.251 -11.981 8.773 1.00 93.75 84 CYS A CA 1
ATOM 652 C C . CYS A 1 84 ? 2.659 -10.881 7.786 1.00 93.75 84 CYS A C 1
ATOM 654 O O . CYS A 1 84 ? 3.784 -10.890 7.294 1.00 93.75 84 CYS A O 1
ATOM 656 N N . CYS A 1 85 ? 1.770 -9.922 7.512 1.00 94.25 85 CYS A N 1
ATOM 657 C CA . CYS A 1 85 ? 2.067 -8.803 6.617 1.00 94.25 85 CYS A CA 1
ATOM 658 C C . CYS A 1 85 ? 3.134 -7.882 7.216 1.00 94.25 85 CYS A C 1
ATOM 660 O O . CYS A 1 85 ? 4.061 -7.501 6.507 1.00 94.25 85 CYS A O 1
ATOM 662 N N . LEU A 1 86 ? 3.041 -7.579 8.517 1.00 93.81 86 LEU A N 1
ATOM 663 C CA . LEU A 1 86 ? 4.048 -6.782 9.226 1.00 93.81 86 LEU A CA 1
ATOM 664 C C . LEU A 1 86 ? 5.409 -7.481 9.239 1.00 93.81 86 LEU A C 1
ATOM 666 O O . LEU A 1 86 ? 6.406 -6.889 8.846 1.00 93.81 86 LEU A O 1
ATOM 670 N N . PHE A 1 87 ? 5.439 -8.769 9.588 1.00 94.56 87 PHE A N 1
ATOM 671 C CA . PHE A 1 87 ? 6.676 -9.546 9.619 1.00 94.56 87 PHE A CA 1
ATOM 672 C C . PHE A 1 87 ? 7.387 -9.571 8.258 1.00 94.56 87 PHE A C 1
ATOM 674 O O . PHE A 1 87 ? 8.599 -9.381 8.179 1.00 94.56 87 PHE A O 1
ATOM 681 N N . ILE A 1 88 ? 6.641 -9.794 7.171 1.00 94.69 88 ILE A N 1
ATOM 682 C CA . ILE A 1 88 ? 7.219 -9.816 5.822 1.00 94.69 88 ILE A CA 1
ATOM 683 C C . ILE A 1 88 ? 7.653 -8.411 5.395 1.00 94.69 88 ILE A C 1
ATOM 685 O O . ILE A 1 88 ? 8.682 -8.271 4.738 1.00 94.69 88 ILE A O 1
ATOM 689 N N . PHE A 1 89 ? 6.906 -7.373 5.772 1.00 93.62 89 PHE A N 1
ATOM 690 C CA . PHE A 1 89 ? 7.291 -5.991 5.506 1.00 93.62 89 PHE A CA 1
ATOM 691 C C . PHE A 1 89 ? 8.627 -5.650 6.172 1.00 93.62 89 PHE A C 1
ATOM 693 O O . PHE A 1 89 ? 9.556 -5.247 5.473 1.00 93.62 89 PHE A O 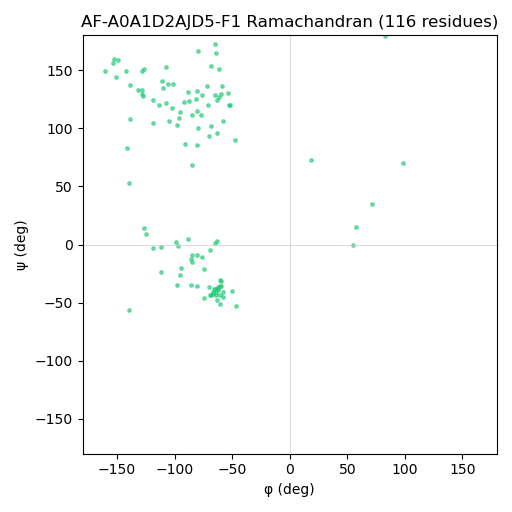1
ATOM 700 N N . ASP A 1 90 ? 8.767 -5.927 7.469 1.00 92.44 90 ASP A N 1
ATOM 701 C CA . ASP A 1 90 ? 10.004 -5.692 8.221 1.00 92.44 90 ASP A CA 1
ATOM 702 C C . ASP A 1 90 ? 11.192 -6.452 7.609 1.00 92.44 90 ASP A C 1
ATOM 704 O O . ASP A 1 90 ? 12.293 -5.914 7.471 1.00 92.44 90 ASP A O 1
ATOM 708 N N . LEU A 1 91 ? 10.961 -7.696 7.174 1.00 92.50 91 LEU A N 1
ATOM 709 C CA . LEU A 1 91 ? 11.984 -8.527 6.540 1.00 92.50 91 LEU A CA 1
ATOM 710 C C . LEU A 1 91 ? 12.452 -7.972 5.184 1.00 92.50 91 LEU A C 1
ATOM 712 O O . LEU A 1 91 ? 13.627 -8.094 4.842 1.00 92.50 91 LEU A O 1
ATOM 716 N N . LEU A 1 92 ? 11.542 -7.411 4.383 1.00 90.44 92 LEU A N 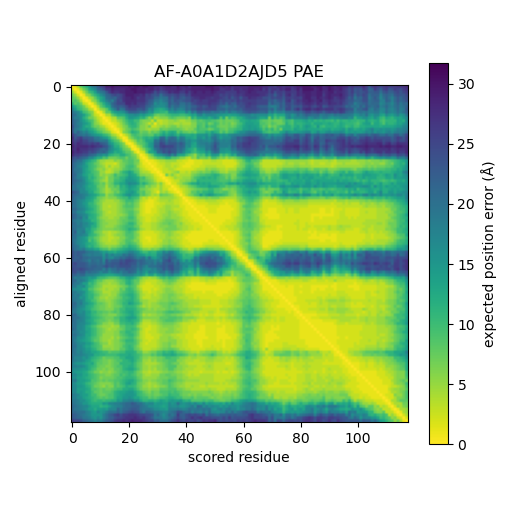1
ATOM 717 C CA . LEU A 1 92 ? 11.822 -7.028 2.995 1.00 90.44 92 LEU A CA 1
ATOM 718 C C . LEU A 1 92 ? 12.212 -5.557 2.814 1.00 90.44 92 LEU A C 1
ATOM 720 O O . LEU A 1 92 ? 12.874 -5.237 1.817 1.00 90.44 92 LEU A O 1
ATOM 724 N N . CYS A 1 93 ? 11.770 -4.680 3.714 1.00 87.81 93 CYS A N 1
ATOM 725 C CA . CYS A 1 93 ? 11.744 -3.231 3.506 1.00 87.81 93 CYS A CA 1
ATOM 726 C C . CYS A 1 93 ? 12.602 -2.430 4.490 1.00 87.81 93 CYS A C 1
ATOM 728 O O . CYS A 1 93 ? 12.765 -1.228 4.302 1.00 87.81 93 CYS A O 1
ATOM 730 N N . GLY A 1 94 ? 13.226 -3.100 5.460 1.00 81.94 94 GLY A N 1
ATOM 731 C CA . GLY A 1 94 ? 14.167 -2.473 6.379 1.00 81.94 94 GLY A CA 1
ATOM 732 C C . GLY A 1 94 ? 13.490 -1.755 7.553 1.00 81.94 94 GLY A C 1
ATOM 733 O O . GLY A 1 94 ? 12.269 -1.770 7.682 1.00 81.94 94 GLY A O 1
ATOM 734 N N . PRO A 1 95 ? 14.293 -1.166 8.454 1.00 81.00 95 PRO A N 1
ATOM 735 C CA . PRO A 1 95 ? 13.815 -0.701 9.756 1.00 81.00 95 PRO A CA 1
ATOM 736 C C . PRO A 1 95 ? 13.200 0.707 9.745 1.00 81.00 95 PRO A C 1
ATOM 738 O O . PRO A 1 95 ? 12.563 1.095 10.724 1.00 81.00 95 PRO A O 1
ATOM 741 N N . GLU A 1 96 ? 13.411 1.499 8.690 1.00 85.81 96 GLU A N 1
ATOM 742 C CA . GLU A 1 96 ? 12.876 2.860 8.597 1.00 85.81 96 GLU A CA 1
ATOM 743 C C . GLU A 1 96 ? 11.443 2.832 8.061 1.00 85.81 96 GLU A C 1
ATOM 745 O O . GLU A 1 96 ? 11.197 2.502 6.902 1.00 85.81 96 GLU A O 1
ATOM 750 N N . VAL A 1 97 ? 10.485 3.178 8.923 1.00 86.31 97 VAL A N 1
ATOM 751 C CA . VAL A 1 97 ? 9.054 3.093 8.617 1.00 86.31 97 VAL A CA 1
ATOM 752 C C . VAL A 1 97 ? 8.367 4.418 8.920 1.00 86.31 97 VAL A C 1
ATOM 754 O O . VAL A 1 97 ? 8.514 4.983 10.004 1.00 86.31 97 VAL A O 1
ATOM 757 N N . TYR A 1 98 ? 7.553 4.881 7.972 1.00 89.19 98 TYR A N 1
ATOM 758 C CA . TYR A 1 98 ? 6.712 6.065 8.113 1.00 89.19 98 TYR A CA 1
ATOM 759 C C . TYR A 1 98 ? 5.238 5.656 8.091 1.00 89.19 98 TYR A C 1
ATOM 761 O O . TYR A 1 98 ? 4.753 5.080 7.116 1.00 89.19 98 TYR A O 1
ATOM 769 N N . ALA A 1 99 ? 4.511 5.953 9.169 1.00 88.75 99 ALA A N 1
ATOM 770 C CA . ALA A 1 99 ? 3.083 5.668 9.255 1.00 88.75 99 ALA A CA 1
ATOM 771 C C . ALA A 1 99 ? 2.278 6.705 8.457 1.00 88.75 99 ALA A C 1
ATOM 773 O O . ALA A 1 99 ? 2.200 7.869 8.849 1.00 88.75 99 ALA A O 1
ATOM 774 N N . MET A 1 100 ? 1.666 6.266 7.354 1.00 89.56 100 MET A N 1
ATOM 775 C CA . MET A 1 100 ? 0.812 7.119 6.516 1.00 89.56 100 MET A CA 1
ATOM 776 C C . MET A 1 100 ? -0.638 7.169 7.012 1.00 89.56 100 MET A C 1
ATOM 778 O O . MET A 1 100 ? -1.286 8.208 6.927 1.00 89.56 100 MET A O 1
ATOM 782 N N . TYR A 1 101 ? -1.154 6.065 7.562 1.00 89.56 101 TYR A N 1
ATOM 783 C CA . TYR A 1 101 ? -2.528 6.014 8.057 1.00 89.56 101 TYR A CA 1
ATOM 784 C C . TYR A 1 101 ? -2.671 6.743 9.397 1.00 89.56 101 TYR A C 1
ATOM 786 O O . TYR A 1 101 ? -1.958 6.466 10.364 1.00 89.56 101 TYR A O 1
ATOM 794 N N . ASN A 1 102 ? -3.647 7.646 9.471 1.00 91.38 102 ASN A N 1
ATOM 795 C CA . ASN A 1 102 ? -4.066 8.292 10.705 1.00 91.38 102 ASN A CA 1
ATOM 796 C C . ASN A 1 102 ? -5.592 8.381 10.724 1.00 91.38 102 ASN A C 1
ATOM 798 O O . ASN A 1 102 ? -6.157 9.206 10.012 1.00 91.38 102 ASN A O 1
ATOM 802 N N . LYS A 1 103 ? -6.243 7.572 11.569 1.00 89.38 103 LYS A N 1
ATOM 803 C CA . LYS A 1 103 ? -7.708 7.462 11.639 1.00 89.38 103 LYS A CA 1
ATOM 804 C C . LYS A 1 103 ? -8.413 8.819 11.652 1.00 89.38 103 LYS A C 1
ATOM 806 O O . LYS A 1 103 ? -9.228 9.092 10.786 1.00 89.38 103 LYS A O 1
ATOM 811 N N . THR A 1 104 ? -8.032 9.714 12.561 1.00 91.00 104 THR A N 1
ATOM 812 C CA . THR A 1 104 ? -8.678 11.028 12.695 1.00 91.00 104 THR A CA 1
ATOM 813 C C . THR A 1 104 ? -8.539 11.897 11.443 1.00 91.00 104 THR A C 1
ATOM 815 O O . THR A 1 104 ? -9.469 12.622 11.094 1.00 91.00 104 THR A O 1
ATOM 818 N N . ARG A 1 105 ? -7.377 11.872 10.778 1.00 89.19 105 ARG A N 1
ATOM 819 C CA . ARG A 1 105 ? -7.158 12.650 9.548 1.00 89.19 105 ARG A CA 1
ATOM 820 C C . ARG A 1 105 ? -7.882 12.026 8.359 1.00 89.19 105 ARG A C 1
ATOM 822 O O . ARG A 1 105 ? -8.594 12.743 7.666 1.00 89.19 105 ARG A O 1
ATOM 829 N N . CYS A 1 106 ? -7.766 10.712 8.192 1.00 87.00 106 CYS A N 1
ATOM 830 C CA . CYS A 1 106 ? -8.409 9.982 7.106 1.00 87.00 106 CYS A CA 1
ATOM 831 C C . CYS A 1 106 ? -9.942 10.042 7.208 1.00 87.00 106 CYS A C 1
ATOM 833 O O . CYS A 1 106 ? -10.594 10.345 6.220 1.00 87.00 106 CYS A O 1
ATOM 835 N N . ASP A 1 107 ? -10.528 9.876 8.400 1.00 87.75 107 ASP A N 1
ATOM 836 C CA . ASP A 1 107 ? -11.986 9.977 8.598 1.00 87.75 107 ASP A CA 1
ATOM 837 C C . ASP A 1 107 ? -12.514 11.374 8.216 1.00 87.75 107 ASP A C 1
ATOM 839 O O . ASP A 1 107 ? -13.612 11.526 7.669 1.00 87.75 107 ASP A O 1
ATOM 843 N N . LYS A 1 108 ? -11.720 12.419 8.485 1.00 87.94 108 LYS A N 1
ATOM 844 C CA . LYS A 1 108 ? -12.042 13.795 8.095 1.00 87.94 108 LYS A CA 1
ATOM 845 C C . LYS A 1 108 ? -11.980 13.979 6.575 1.00 87.94 108 LYS A C 1
ATOM 847 O O . LYS A 1 108 ? -12.864 14.628 6.021 1.00 87.94 108 LYS A O 1
ATOM 852 N N . GLU A 1 109 ? -10.964 13.435 5.913 1.00 82.44 109 GLU A N 1
ATOM 853 C CA . GLU A 1 109 ? -10.807 13.490 4.452 1.00 82.44 109 GLU A CA 1
ATOM 854 C C . GLU A 1 109 ? -11.899 12.697 3.720 1.00 82.44 109 GLU A C 1
ATOM 856 O O . GLU A 1 109 ? -12.469 13.201 2.750 1.00 82.44 109 GLU A O 1
ATOM 861 N N . ASP A 1 110 ? -12.267 11.519 4.229 1.00 81.38 110 ASP A N 1
ATOM 862 C CA . ASP A 1 110 ? -13.379 10.706 3.718 1.00 81.38 110 ASP A CA 1
ATOM 863 C C . ASP A 1 110 ? -14.709 11.469 3.819 1.00 81.38 110 ASP A C 1
ATOM 865 O O . ASP A 1 110 ? -15.493 11.505 2.868 1.00 81.38 110 ASP A O 1
ATOM 869 N N . SER A 1 111 ? -14.945 12.137 4.954 1.00 79.56 111 SER A N 1
ATOM 870 C CA . SER A 1 111 ? -16.151 12.945 5.173 1.00 79.56 111 SER A CA 1
ATOM 871 C C . SER A 1 111 ? -16.226 14.146 4.223 1.00 79.56 111 SER A C 1
ATOM 873 O O . SER A 1 111 ? -17.303 14.480 3.738 1.00 79.56 111 SER A O 1
ATOM 875 N N . ILE A 1 112 ? -15.091 14.794 3.936 1.00 74.88 112 ILE A N 1
ATOM 876 C CA . ILE A 1 112 ? -15.019 15.900 2.968 1.00 74.88 112 ILE A CA 1
ATOM 877 C C . ILE A 1 112 ? -15.246 15.379 1.545 1.00 74.88 112 ILE A C 1
ATOM 879 O O . ILE A 1 112 ? -16.008 15.977 0.793 1.00 74.88 112 ILE A O 1
ATOM 883 N N . SER A 1 113 ? -14.632 14.254 1.183 1.00 67.88 113 SER A N 1
ATOM 884 C CA . SER A 1 113 ? -14.757 13.665 -0.156 1.00 67.88 113 SER A CA 1
ATOM 885 C C . SER A 1 113 ? -16.198 13.264 -0.476 1.00 67.88 113 SER A C 1
ATOM 887 O O . SER A 1 113 ? -16.658 13.471 -1.596 1.00 67.88 113 SER A O 1
ATOM 889 N N . ALA A 1 114 ? -16.934 12.749 0.515 1.00 65.31 114 ALA A N 1
ATOM 890 C CA . ALA A 1 114 ? -18.354 12.437 0.372 1.00 65.31 114 ALA A CA 1
ATOM 891 C C . ALA A 1 114 ? -19.208 13.685 0.082 1.00 65.31 114 ALA A C 1
ATOM 893 O O . ALA A 1 114 ? -20.125 13.613 -0.727 1.00 65.31 114 ALA A O 1
ATOM 894 N N . LEU A 1 115 ? -18.874 14.830 0.686 1.00 59.09 115 LEU A N 1
ATOM 895 C CA . LEU A 1 115 ? -19.590 16.099 0.497 1.00 59.09 115 LEU A CA 1
ATOM 896 C C . LEU A 1 115 ? -19.304 16.776 -0.852 1.00 59.09 115 LEU A C 1
ATOM 898 O O . LEU A 1 115 ? -20.078 17.622 -1.278 1.00 59.09 115 LEU A O 1
ATOM 902 N N . VAL A 1 116 ? -18.186 16.450 -1.508 1.00 54.22 116 VAL A N 1
ATOM 903 C CA . VAL A 1 116 ? -17.810 17.007 -2.825 1.00 54.22 116 VAL A CA 1
ATOM 904 C C . VAL A 1 116 ? -18.438 16.210 -3.982 1.00 54.22 116 VAL A C 1
ATOM 906 O O . VAL A 1 116 ? -18.430 16.661 -5.126 1.00 54.22 116 VAL A O 1
ATOM 909 N N . LEU A 1 117 ? -18.987 15.026 -3.695 1.00 53.69 117 LEU A N 1
ATOM 910 C CA . LEU A 1 117 ? -19.663 14.159 -4.665 1.00 53.69 117 LEU A CA 1
ATOM 911 C C . LEU A 1 117 ? -21.200 14.313 -4.667 1.00 53.69 117 LEU A C 1
ATOM 913 O O . LEU A 1 117 ? -21.852 13.647 -5.476 1.00 53.69 117 LEU A O 1
ATOM 917 N N . GLU A 1 118 ? -21.760 15.169 -3.802 1.00 42.44 118 GLU A N 1
ATOM 918 C CA . GLU A 1 118 ? -23.171 15.613 -3.802 1.00 42.44 118 GLU A CA 1
ATOM 919 C C . GLU A 1 118 ? -23.337 16.971 -4.502 1.00 42.44 118 GLU A C 1
ATOM 921 O O . GLU A 1 118 ? -24.351 17.133 -5.222 1.00 42.44 118 GLU A O 1
#

Secondary structure (DSSP, 8-state):
-----------PEEEE----SSS-TTEEEEESSSSSPP-EEEEEEEE-SSSEEEEEE---STT-PPPEEEEEE-GGGSSS--HHHHHHHHHHH-S-------HHHHHHHHHHHHHH--

Radius of gyration: 16.11 Å; Cα contacts (8 Å, |Δi|>4): 135; chains: 1; bounding box: 44×40×34 Å

Sequence (118 aa):
DSQHHIEEGLVGYFKVYNNTEGGSGHTLYTKSSKEGPWSAAYPVAFSDYKSCVILRVPDFEQSGGQNACQLWVSKDQLENVNSCCLFIFDLLCGPEVYAMYNKTRCDKEDSISALVLE

Organism: Ornithodoros brasiliensis (NCBI:txid888526)

Foldseek 3Di:
DPPDPPPPDQPWDWDQDCDPPDPQRAWIWTDSDPPDDTDDIWGWPDDPVAFWTKTFAQDPDPPPDGGAIDIDTDPVCLPPGDPVSVVVCCVPHHDDDDDPDDPVVVVVVVVVVVVVVD

Nearest PDB structures (foldseek):
  1qab-assembly1_F  TM=5.429E-01  e=4.897E+00  Homo sapiens